Protein AF-A0AAW5ELD8-F1 (afdb_monomer_lite)

Organism: Campylobacter jejuni (NCBI:txid197)

InterPro domains:
  IPR002939 Chaperone DnaJ, C-terminal [PF01556] (87-164)
  IPR008971 HSP40/DnaJ peptide-binding [SSF49493] (78-162)
  IPR036869 Chaperone J-domain superfamily [G3DSA:1.10.287.110] (1-85)
  IPR036869 Chaperone J-domain superfamily [SSF46565] (1-58)

Secondary structure (DSSP, 8-state):
------HHHHHHHHHHHTTTTTS--HHHHHHHSTT--HHHHHHHHS------------------SS------S-----------EEEEEEE-HHHHHH-EEEEEEETTEEEEEEEPTTPPTT-EEEETT-SPBPTTS-B--EEEEEEEPP-SSEEEETTEEEEP-

pLDDT: mean 71.59, std 20.11, range [36.41, 96.38]

Structure (mmCIF, N/CA/C/O backbone):
data_AF-A0AAW5ELD8-F1
#
_entry.id   AF-A0AAW5ELD8-F1
#
loop_
_atom_site.group_PDB
_atom_site.id
_atom_site.type_symbol
_atom_site.label_atom_id
_atom_site.label_alt_id
_atom_site.label_comp_id
_atom_site.label_asym_id
_atom_site.label_entity_id
_atom_site.label_seq_id
_atom_site.pdbx_PDB_ins_code
_atom_site.Cartn_x
_atom_site.Cartn_y
_atom_site.Cartn_z
_atom_site.occupancy
_atom_site.B_iso_or_equiv
_atom_site.auth_seq_id
_atom_site.auth_comp_id
_atom_site.auth_asym_id
_atom_site.auth_atom_id
_atom_site.pdbx_PDB_model_num
ATOM 1 N N . TYR A 1 1 ? 1.688 -47.005 -11.719 1.00 37.34 1 TYR A N 1
ATOM 2 C CA . TYR A 1 1 ? 0.571 -46.419 -10.959 1.00 37.34 1 TYR A CA 1
ATOM 3 C C . TYR A 1 1 ? 1.011 -45.020 -10.556 1.00 37.34 1 TYR A C 1
ATOM 5 O O . TYR A 1 1 ? 1.940 -44.933 -9.777 1.00 37.34 1 TYR A O 1
ATOM 13 N N . GLU A 1 2 ? 0.563 -43.909 -11.127 1.00 43.06 2 GLU A N 1
ATOM 14 C CA . GLU A 1 2 ? -0.499 -43.636 -12.094 1.00 43.06 2 GLU A CA 1
ATOM 15 C C . GLU A 1 2 ? 0.066 -42.698 -13.165 1.00 43.06 2 GLU A C 1
ATOM 17 O O . GLU A 1 2 ? 0.496 -41.580 -12.902 1.00 43.06 2 GLU A O 1
ATOM 22 N N . ILE A 1 3 ? 0.121 -43.230 -14.379 1.00 52.16 3 ILE A N 1
ATOM 23 C CA . ILE A 1 3 ? 0.360 -42.502 -15.614 1.00 52.16 3 ILE A CA 1
ATOM 24 C C . ILE A 1 3 ? -1.041 -42.278 -16.167 1.00 52.16 3 ILE A C 1
ATOM 26 O O . ILE A 1 3 ? -1.590 -43.160 -16.811 1.00 52.16 3 ILE A O 1
ATOM 30 N N . LEU A 1 4 ? -1.649 -41.153 -15.820 1.00 45.94 4 LEU A N 1
ATOM 31 C CA . LEU A 1 4 ? -2.866 -40.591 -16.405 1.00 45.94 4 LEU A CA 1
ATOM 32 C C . LEU A 1 4 ? -2.879 -39.141 -15.893 1.00 45.94 4 LEU A C 1
ATOM 34 O O . LEU A 1 4 ? -2.697 -38.920 -14.706 1.00 45.94 4 LEU A O 1
ATOM 38 N N . SER A 1 5 ? -3.030 -38.081 -16.666 1.00 51.06 5 SER A N 1
ATOM 39 C CA . SER A 1 5 ? -3.348 -37.924 -18.078 1.00 51.06 5 SER A CA 1
ATOM 40 C C . SER A 1 5 ? -3.377 -36.409 -18.276 1.00 51.06 5 SER A C 1
ATOM 42 O O . SER A 1 5 ? -4.426 -35.783 -18.139 1.00 51.06 5 SER A O 1
ATOM 44 N N . ASP A 1 6 ? -2.226 -35.784 -18.523 1.00 53.88 6 ASP A N 1
ATOM 45 C CA . ASP A 1 6 ? -2.216 -34.381 -18.940 1.00 53.88 6 ASP A CA 1
ATOM 46 C C . ASP A 1 6 ? -2.687 -34.331 -20.403 1.00 53.88 6 ASP A C 1
ATOM 48 O O . ASP A 1 6 ? -1.886 -34.209 -21.332 1.00 53.88 6 ASP A O 1
ATOM 52 N N . GLU A 1 7 ? -4.003 -34.433 -20.623 1.00 54.38 7 GLU A N 1
ATOM 53 C CA . GLU A 1 7 ? -4.641 -34.185 -21.927 1.00 54.38 7 GLU A CA 1
ATOM 54 C C . GLU A 1 7 ? -4.185 -32.844 -22.509 1.00 54.38 7 GLU A C 1
ATOM 56 O O . GLU A 1 7 ? -3.997 -32.720 -23.714 1.00 54.38 7 GLU A O 1
ATOM 61 N N . LYS A 1 8 ? -3.894 -31.867 -21.640 1.00 54.66 8 LYS A N 1
ATOM 62 C CA . LYS A 1 8 ? -3.334 -30.570 -22.023 1.00 54.66 8 LYS A CA 1
ATOM 63 C C . LYS A 1 8 ? -1.923 -30.662 -22.600 1.00 54.66 8 LYS A C 1
ATOM 65 O O . LYS A 1 8 ? -1.652 -29.974 -23.573 1.00 54.66 8 LYS A O 1
ATOM 70 N N . LYS A 1 9 ? -1.036 -31.511 -22.065 1.00 59.66 9 LYS A N 1
ATOM 71 C CA . LYS A 1 9 ? 0.330 -31.665 -22.608 1.00 59.66 9 LYS A CA 1
ATOM 72 C C . LYS A 1 9 ? 0.325 -32.363 -23.961 1.00 59.66 9 LYS A C 1
ATOM 74 O O . LYS A 1 9 ? 1.098 -31.979 -24.831 1.00 59.66 9 LYS A O 1
ATOM 79 N N . ARG A 1 10 ? -0.567 -33.340 -24.153 1.00 60.00 10 ARG A N 1
ATOM 80 C CA . ARG A 1 10 ? -0.758 -33.980 -25.460 1.00 60.00 10 ARG A CA 1
ATOM 81 C C . ARG A 1 10 ? -1.364 -33.003 -26.469 1.00 60.00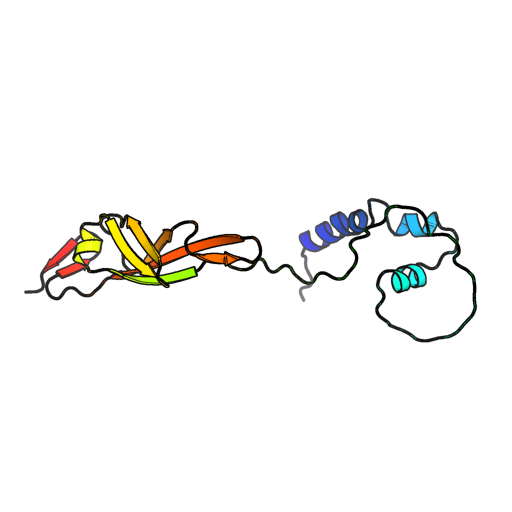 10 ARG A C 1
ATOM 83 O O . ARG A 1 10 ? -0.793 -32.818 -27.532 1.00 60.00 10 ARG A O 1
ATOM 90 N N . ALA A 1 11 ? -2.423 -32.288 -26.088 1.00 62.31 11 ALA A N 1
ATOM 91 C CA . ALA A 1 11 ? -3.049 -31.282 -26.943 1.00 62.31 11 ALA A CA 1
ATOM 92 C C . ALA A 1 11 ? -2.081 -30.152 -27.332 1.00 62.31 11 ALA A C 1
ATOM 94 O O . ALA A 1 11 ? -2.106 -29.683 -28.462 1.00 62.31 11 ALA A O 1
ATOM 95 N N . GLN A 1 12 ? -1.197 -29.734 -26.424 1.00 61.91 12 GLN A N 1
ATOM 96 C CA . GLN A 1 12 ? -0.213 -28.687 -26.691 1.00 61.91 12 GLN A CA 1
ATOM 97 C C . GLN A 1 12 ? 0.940 -29.188 -27.576 1.00 61.91 12 GLN A C 1
ATOM 99 O O . GLN A 1 12 ? 1.413 -28.437 -28.423 1.00 61.91 12 GLN A O 1
ATOM 104 N N . TYR A 1 13 ? 1.352 -30.453 -27.447 1.00 57.69 13 TYR A N 1
ATOM 105 C CA . TYR A 1 13 ? 2.318 -31.071 -28.360 1.00 57.69 13 TYR A CA 1
ATOM 106 C C . TYR A 1 13 ? 1.734 -31.248 -29.769 1.00 57.69 13 TYR A C 1
ATOM 108 O O . TYR A 1 13 ? 2.413 -30.957 -30.747 1.00 57.69 13 TYR A O 1
ATOM 116 N N . ASP A 1 14 ? 0.456 -31.615 -29.874 1.00 60.81 14 ASP A N 1
ATOM 117 C CA . ASP A 1 14 ? -0.237 -31.763 -31.158 1.00 60.81 14 ASP A CA 1
ATOM 118 C C . ASP A 1 14 ? -0.515 -30.390 -31.815 1.00 60.81 14 ASP A C 1
ATOM 120 O O . ASP A 1 14 ? -0.382 -30.230 -33.025 1.00 60.81 14 ASP A O 1
ATOM 124 N N . GLN A 1 15 ? -0.838 -29.358 -31.023 1.00 57.19 15 GLN A N 1
ATOM 125 C CA . GLN A 1 15 ? -1.131 -28.003 -31.515 1.00 57.19 15 GLN A CA 1
ATOM 126 C C . GLN A 1 15 ? 0.133 -27.203 -31.888 1.00 57.19 15 GLN A C 1
ATOM 128 O O . GLN A 1 15 ? 0.106 -26.391 -32.820 1.00 57.19 15 GLN A O 1
ATOM 133 N N . TYR A 1 16 ? 1.242 -27.406 -31.167 1.00 57.03 16 TYR A N 1
ATOM 134 C CA . TYR A 1 16 ? 2.484 -26.647 -31.361 1.00 57.03 16 TYR A CA 1
ATOM 135 C C . TYR A 1 16 ? 3.600 -27.431 -32.059 1.00 57.03 16 TYR A C 1
ATOM 137 O O . TYR A 1 16 ? 4.458 -26.812 -32.681 1.00 57.03 16 TYR A O 1
ATOM 145 N N . GLY A 1 17 ? 3.580 -28.764 -32.037 1.00 59.03 17 GLY A N 1
ATOM 146 C CA . GLY A 1 17 ? 4.588 -29.592 -32.706 1.00 59.03 17 GLY A CA 1
ATOM 147 C C . GLY A 1 17 ? 4.596 -29.412 -34.226 1.00 59.03 17 GLY A C 1
ATOM 148 O O . GLY A 1 17 ? 5.663 -29.279 -34.820 1.00 59.03 17 GLY A O 1
ATOM 149 N N . ASP A 1 18 ? 3.418 -29.313 -34.848 1.00 52.56 18 ASP A N 1
ATOM 150 C CA . ASP A 1 18 ? 3.282 -29.104 -36.299 1.00 52.56 18 ASP A CA 1
ATOM 151 C C . ASP A 1 18 ? 3.442 -27.632 -36.726 1.00 52.56 18 ASP A C 1
ATOM 153 O O . ASP A 1 18 ? 3.842 -27.337 -37.854 1.00 52.56 18 ASP A O 1
ATOM 157 N N . SER A 1 19 ? 3.165 -26.674 -35.834 1.00 53.19 19 SER A N 1
ATOM 158 C CA . SER A 1 19 ? 3.271 -25.240 -36.145 1.00 53.19 19 SER A CA 1
ATOM 159 C C . SER A 1 19 ? 4.665 -24.657 -35.885 1.00 53.19 19 SER A C 1
ATOM 161 O O . SER A 1 19 ? 5.020 -23.641 -36.486 1.00 53.19 19 SER A O 1
ATOM 163 N N . MET A 1 20 ? 5.496 -25.331 -35.082 1.00 55.12 20 MET A N 1
ATOM 164 C CA . MET A 1 20 ? 6.890 -24.945 -34.828 1.00 55.12 20 MET A CA 1
ATOM 165 C C . MET A 1 20 ? 7.780 -24.946 -36.079 1.00 55.12 20 MET A C 1
ATOM 167 O O . MET A 1 20 ? 8.781 -24.233 -36.109 1.00 55.12 20 MET A O 1
ATOM 171 N N . PHE A 1 21 ? 7.392 -25.669 -37.132 1.00 54.44 21 PHE A N 1
ATOM 172 C CA . PHE A 1 21 ? 8.131 -25.753 -38.397 1.00 54.44 21 PHE A CA 1
ATOM 173 C C . PHE A 1 21 ? 7.478 -24.960 -39.540 1.00 54.44 21 PHE A C 1
ATOM 175 O O . PHE A 1 21 ? 7.696 -25.241 -40.715 1.00 54.44 21 PHE A O 1
ATOM 182 N N . GLY A 1 22 ? 6.682 -23.935 -39.213 1.00 56.78 22 GLY A N 1
ATOM 183 C CA . GLY A 1 22 ? 6.108 -23.036 -40.220 1.00 56.78 22 GLY A CA 1
ATOM 184 C C . GLY A 1 22 ? 4.905 -23.618 -40.966 1.00 56.78 22 GLY A C 1
ATOM 185 O O . GLY A 1 22 ? 4.640 -23.222 -42.099 1.00 56.78 22 GLY A O 1
ATOM 186 N N . GLY A 1 23 ? 4.168 -24.544 -40.340 1.00 55.03 23 GLY A N 1
ATOM 187 C CA . GLY A 1 23 ? 2.940 -25.117 -40.903 1.00 55.03 23 GLY A CA 1
ATOM 188 C C . GLY A 1 23 ? 3.168 -26.203 -41.958 1.00 55.03 23 GLY A C 1
ATOM 189 O O . GLY A 1 23 ? 2.234 -26.562 -42.670 1.00 55.03 23 GLY A O 1
ATOM 190 N N . GLN A 1 24 ? 4.389 -26.731 -42.060 1.00 56.56 24 GLN A N 1
ATOM 191 C CA . GLN A 1 24 ? 4.696 -27.939 -42.821 1.00 56.56 24 GLN A CA 1
ATOM 192 C C . GLN A 1 24 ? 5.011 -29.052 -41.822 1.00 56.56 24 GLN A C 1
ATOM 194 O O . GLN A 1 24 ? 6.014 -28.982 -41.112 1.00 56.56 24 GLN A O 1
ATOM 199 N N . SER A 1 25 ? 4.143 -30.062 -41.736 1.00 52.88 25 SER A N 1
ATOM 200 C CA . SER A 1 25 ? 4.363 -31.210 -40.855 1.00 52.88 25 SER A CA 1
ATOM 201 C C . SER A 1 25 ? 5.707 -31.874 -41.166 1.00 52.88 25 SER A C 1
ATOM 203 O O . SER A 1 25 ? 6.053 -32.089 -42.330 1.00 52.88 25 SER A O 1
ATOM 205 N N . PHE A 1 26 ? 6.457 -32.259 -40.128 1.00 54.09 26 PHE A N 1
ATOM 206 C CA . PHE A 1 26 ? 7.777 -32.906 -40.251 1.00 54.09 26 PHE A CA 1
ATOM 207 C C . PHE A 1 26 ? 7.734 -34.175 -41.128 1.00 54.09 26 PHE A C 1
ATOM 209 O O . PHE A 1 26 ? 8.658 -34.478 -41.885 1.00 54.09 26 PHE A O 1
ATOM 216 N N . HIS A 1 27 ? 6.599 -34.878 -41.092 1.00 55.06 27 HIS A N 1
ATOM 217 C CA . HIS A 1 27 ? 6.310 -36.054 -41.917 1.00 55.06 27 HIS A CA 1
ATOM 218 C C . HIS A 1 27 ? 6.135 -35.735 -43.412 1.00 55.06 27 HIS A C 1
ATOM 220 O O . HIS A 1 27 ? 6.401 -36.585 -44.260 1.00 55.06 27 HIS A O 1
ATOM 226 N N . ASP A 1 28 ? 5.702 -34.517 -43.742 1.00 56.56 28 ASP A N 1
ATOM 227 C CA . ASP A 1 28 ? 5.483 -34.049 -45.116 1.00 56.56 28 ASP A CA 1
ATOM 228 C C . ASP A 1 28 ? 6.760 -33.431 -45.708 1.00 56.56 28 ASP A C 1
ATOM 230 O O . ASP A 1 28 ? 7.069 -33.632 -46.883 1.00 56.56 28 ASP A O 1
ATOM 234 N N . PHE A 1 29 ? 7.590 -32.803 -44.865 1.00 59.94 29 PHE A N 1
ATOM 235 C CA . PHE A 1 29 ? 8.956 -32.405 -45.218 1.00 59.94 29 PHE A CA 1
ATOM 236 C C . PHE A 1 29 ? 9.796 -33.627 -45.626 1.00 59.94 29 PHE A C 1
ATOM 238 O O . PHE A 1 29 ? 10.414 -33.627 -46.691 1.00 59.94 29 PHE A O 1
ATOM 245 N N . SER A 1 30 ? 9.724 -34.710 -44.842 1.00 58.09 30 SER A N 1
ATOM 246 C CA . SER A 1 30 ? 10.398 -35.990 -45.114 1.00 58.09 30 SER A CA 1
ATOM 247 C C . SER A 1 30 ? 9.945 -36.668 -46.412 1.00 58.09 30 SER A C 1
ATOM 249 O O . SER A 1 30 ? 10.759 -37.266 -47.116 1.00 58.09 30 SER A O 1
ATOM 251 N N . LYS A 1 31 ? 8.654 -36.577 -46.753 1.00 57.62 31 LYS A N 1
ATOM 252 C CA . LYS A 1 31 ? 8.109 -37.180 -47.978 1.00 57.62 31 LYS A CA 1
ATOM 253 C C . LYS A 1 31 ? 8.406 -36.364 -49.233 1.00 57.62 31 LYS A C 1
ATOM 255 O O . LYS A 1 31 ? 8.583 -36.953 -50.297 1.00 57.62 31 LYS A O 1
ATOM 260 N N . ASN A 1 32 ? 8.456 -35.037 -49.121 1.00 52.22 32 ASN A N 1
ATOM 261 C CA . ASN A 1 32 ? 8.619 -34.139 -50.265 1.00 52.22 32 ASN A CA 1
ATOM 262 C C . ASN A 1 32 ? 10.098 -33.833 -50.594 1.00 52.22 32 ASN A C 1
ATOM 264 O O . ASN A 1 32 ? 10.413 -33.431 -51.712 1.00 52.22 32 ASN A O 1
ATOM 268 N N . THR A 1 33 ? 11.024 -34.074 -49.657 1.00 53.66 33 THR A N 1
ATOM 269 C CA . THR A 1 33 ? 12.481 -34.014 -49.881 1.00 53.66 33 THR A CA 1
ATOM 270 C C . THR A 1 33 ? 13.055 -35.423 -50.031 1.00 53.66 33 THR A C 1
ATOM 272 O O . THR A 1 33 ? 13.700 -35.970 -49.141 1.00 53.66 33 THR A O 1
ATOM 275 N N . GLY A 1 34 ? 12.770 -36.050 -51.176 1.00 48.03 34 GLY A N 1
ATOM 276 C CA . GLY A 1 34 ? 13.184 -37.420 -51.482 1.00 48.03 34 GLY A CA 1
ATOM 277 C C . GLY A 1 34 ? 14.647 -37.709 -51.119 1.00 48.03 34 GLY A C 1
ATOM 278 O O . GLY A 1 34 ? 15.566 -37.210 -51.766 1.00 48.03 34 GLY A O 1
ATOM 279 N N . GLY A 1 35 ? 14.844 -38.543 -50.094 1.00 55.41 35 GLY A N 1
ATOM 280 C CA . GLY A 1 35 ? 16.142 -39.115 -49.728 1.00 55.41 35 GLY A CA 1
ATOM 281 C C . GLY A 1 35 ? 17.080 -38.232 -48.901 1.00 55.41 35 GLY A C 1
ATOM 282 O O . GLY A 1 35 ? 18.245 -38.601 -48.76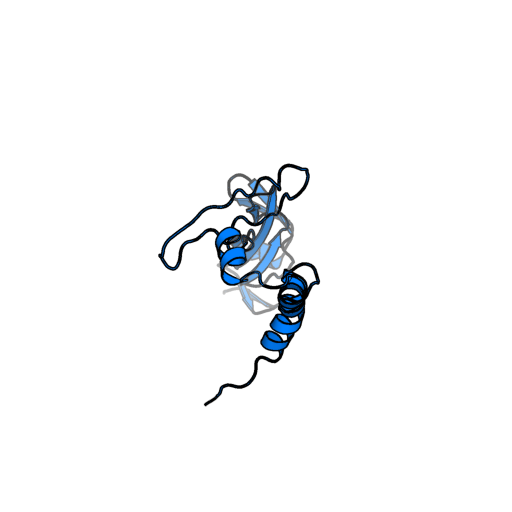6 1.00 55.41 35 GLY A O 1
ATOM 283 N N . VAL A 1 36 ? 16.626 -37.103 -48.344 1.00 56.19 36 VAL A N 1
ATOM 284 C CA . VAL A 1 36 ? 17.473 -36.274 -47.468 1.00 56.19 36 VAL A CA 1
ATOM 285 C C . VAL A 1 36 ? 17.275 -36.682 -46.004 1.00 56.19 36 VAL A C 1
ATOM 287 O O . VAL A 1 36 ? 16.161 -36.642 -45.485 1.00 56.19 36 VAL A O 1
ATOM 290 N N . ASN A 1 37 ? 18.355 -37.106 -45.336 1.00 58.94 37 ASN A N 1
ATOM 291 C CA . ASN A 1 37 ? 18.310 -37.514 -43.933 1.00 58.94 37 ASN A CA 1
ATOM 292 C C . ASN A 1 37 ? 18.056 -36.305 -43.033 1.00 58.94 37 ASN A C 1
ATOM 294 O O . ASN A 1 37 ? 18.846 -35.364 -42.961 1.00 58.94 37 ASN A O 1
ATOM 298 N N . LEU A 1 38 ? 16.947 -36.379 -42.306 1.00 56.72 38 LEU A N 1
ATOM 299 C CA . LEU A 1 38 ? 16.522 -35.372 -41.338 1.00 56.72 38 LEU A CA 1
ATOM 300 C C . LEU A 1 38 ? 17.559 -35.197 -40.219 1.00 56.72 38 LEU A C 1
ATOM 302 O O . LEU A 1 38 ? 17.715 -34.090 -39.711 1.00 56.72 38 LEU A O 1
ATOM 306 N N . ASP A 1 39 ? 18.301 -36.262 -39.895 1.00 54.81 39 ASP A N 1
ATOM 307 C CA . ASP A 1 39 ? 19.371 -36.267 -38.893 1.00 54.81 39 ASP A CA 1
ATOM 308 C C . ASP A 1 39 ? 20.521 -35.303 -39.218 1.00 54.81 39 ASP A C 1
ATOM 310 O O . ASP A 1 39 ? 21.148 -34.779 -38.301 1.00 54.81 39 ASP A O 1
ATOM 314 N N . ASP A 1 40 ? 20.796 -35.045 -40.498 1.00 55.75 40 ASP A N 1
ATOM 315 C CA . ASP A 1 40 ? 21.897 -34.169 -40.918 1.00 55.75 40 ASP A CA 1
ATOM 316 C C . ASP A 1 40 ? 21.442 -32.704 -41.002 1.00 55.75 40 ASP A C 1
ATOM 318 O O . ASP A 1 40 ? 22.157 -31.797 -40.581 1.00 55.75 40 ASP A O 1
ATOM 322 N N . ILE A 1 41 ? 20.191 -32.478 -41.417 1.00 64.69 41 ILE A N 1
ATOM 323 C CA . ILE A 1 41 ? 19.564 -31.148 -41.450 1.00 64.69 41 ILE A CA 1
ATOM 324 C C . ILE A 1 41 ? 19.380 -30.593 -40.028 1.00 64.69 41 ILE A C 1
ATOM 326 O O . ILE A 1 41 ? 19.604 -29.407 -39.782 1.00 64.69 41 ILE A O 1
ATOM 330 N N . LEU A 1 42 ? 18.999 -31.446 -39.071 1.00 61.25 42 LEU A N 1
ATOM 331 C CA . LEU A 1 42 ? 18.845 -31.058 -37.666 1.00 61.25 42 LEU A CA 1
ATOM 332 C C . LEU A 1 42 ? 20.186 -30.743 -36.994 1.00 61.25 42 LEU A C 1
ATOM 334 O O . LEU A 1 42 ? 20.256 -29.793 -36.217 1.00 61.25 42 LEU A O 1
ATOM 338 N N . LYS A 1 43 ? 21.252 -31.492 -37.303 1.00 60.59 43 LYS A N 1
ATOM 339 C CA . LYS A 1 43 ? 22.600 -31.243 -36.758 1.00 60.59 43 LYS A CA 1
ATOM 340 C C . LYS A 1 43 ? 23.194 -29.918 -37.233 1.00 60.59 43 LYS A C 1
ATOM 342 O O . LYS A 1 43 ? 23.840 -29.238 -36.437 1.00 60.59 43 LYS A O 1
ATOM 347 N N . ASP A 1 44 ? 22.943 -29.542 -38.484 1.00 62.94 44 ASP A N 1
ATOM 348 C CA . ASP A 1 44 ? 23.406 -28.270 -39.049 1.00 62.94 44 ASP A CA 1
ATOM 349 C C . ASP A 1 44 ? 22.594 -27.063 -38.536 1.00 62.94 44 ASP A C 1
ATOM 351 O O . ASP A 1 44 ? 23.131 -25.959 -38.428 1.00 62.94 44 ASP A O 1
ATOM 355 N N . LEU A 1 45 ? 21.321 -27.262 -38.162 1.00 57.81 45 LEU A N 1
ATOM 356 C CA . LEU A 1 45 ? 20.446 -26.215 -37.613 1.00 57.81 45 LEU A CA 1
ATOM 357 C C . LEU A 1 45 ? 20.633 -25.998 -36.101 1.00 57.81 45 LEU A C 1
ATOM 359 O O . LEU A 1 45 ? 20.583 -24.869 -35.620 1.00 57.81 45 LEU A O 1
ATOM 363 N N . PHE A 1 46 ? 20.854 -27.073 -35.348 1.00 60.19 46 PHE A N 1
ATOM 364 C CA . PHE A 1 46 ? 20.998 -27.067 -33.890 1.00 60.19 46 PHE A CA 1
ATOM 365 C C . PHE A 1 46 ? 22.462 -27.239 -33.470 1.00 60.19 46 PHE A C 1
ATOM 367 O O . PHE A 1 46 ? 22.746 -27.941 -32.503 1.00 60.19 46 PHE A O 1
ATOM 374 N N . GLY A 1 47 ? 23.380 -26.612 -34.222 1.00 59.41 47 GLY A N 1
ATOM 375 C CA . GLY A 1 47 ? 24.837 -26.683 -34.070 1.00 59.41 47 GLY A CA 1
ATOM 376 C C . GLY A 1 47 ? 25.294 -26.883 -32.622 1.00 59.41 47 GLY A C 1
ATOM 377 O O . GLY A 1 47 ? 25.420 -25.937 -31.847 1.00 59.41 47 GLY A O 1
ATOM 378 N N . GLY A 1 48 ? 25.520 -28.147 -32.268 1.00 53.38 48 GLY A N 1
ATOM 379 C CA . GLY A 1 48 ? 25.669 -28.591 -30.888 1.00 53.38 48 GLY A CA 1
ATOM 380 C C . GLY A 1 48 ? 25.881 -30.096 -30.868 1.00 53.38 48 GLY A C 1
ATOM 381 O O . GLY A 1 48 ? 24.936 -30.873 -30.946 1.00 53.38 48 GLY A O 1
ATOM 382 N N . GLY A 1 49 ? 27.150 -30.499 -30.861 1.00 57.50 49 GLY A N 1
ATOM 383 C CA . GLY A 1 49 ? 27.581 -31.842 -31.223 1.00 57.50 49 GLY A CA 1
ATOM 384 C C . GLY A 1 49 ? 26.960 -32.981 -30.414 1.00 57.50 49 GLY A C 1
ATOM 385 O O . GLY A 1 49 ? 26.965 -32.978 -29.188 1.00 57.50 49 GLY A O 1
ATOM 386 N N . PHE A 1 50 ? 26.552 -34.022 -31.136 1.00 47.72 50 PHE A N 1
ATOM 387 C CA . PHE A 1 50 ? 26.445 -35.380 -30.623 1.00 47.72 50 PHE A CA 1
ATOM 388 C C . PHE A 1 50 ? 26.752 -36.359 -31.767 1.00 47.72 50 PHE A C 1
ATOM 390 O O . PHE A 1 50 ? 26.036 -36.409 -32.764 1.00 47.72 50 PHE A O 1
ATOM 397 N N . GLY A 1 51 ? 27.826 -37.136 -31.613 1.00 42.22 51 GLY A N 1
ATOM 398 C CA . GLY A 1 51 ? 28.108 -38.318 -32.436 1.00 42.22 51 GLY A CA 1
ATOM 399 C C . GLY A 1 51 ? 29.117 -38.098 -33.563 1.00 42.22 51 GLY A C 1
ATOM 400 O O . GLY A 1 51 ? 28.811 -37.499 -34.588 1.00 42.22 51 GLY A O 1
ATOM 401 N N . GLY A 1 52 ? 30.334 -38.610 -33.368 1.00 46.19 52 GLY A N 1
ATOM 402 C CA . GLY A 1 52 ? 31.396 -38.603 -34.370 1.00 46.19 52 GLY A CA 1
ATOM 403 C C . GLY A 1 52 ? 31.196 -39.616 -35.501 1.00 46.19 52 GLY A C 1
ATOM 404 O O . GLY A 1 52 ? 30.504 -40.617 -35.342 1.00 46.19 52 GLY A O 1
ATOM 405 N N . GLY A 1 53 ? 31.881 -39.369 -36.622 1.00 40.81 53 GLY A N 1
ATOM 406 C CA . GLY A 1 53 ? 32.072 -40.354 -37.689 1.00 40.81 53 GLY A CA 1
ATOM 407 C C . GLY A 1 53 ? 32.028 -39.784 -39.110 1.00 40.81 53 GLY A C 1
ATOM 408 O O . GLY A 1 53 ? 30.972 -39.717 -39.713 1.00 40.81 53 GLY A O 1
ATOM 409 N N . SER A 1 54 ? 33.205 -39.449 -39.641 1.00 41.75 54 SER A N 1
ATOM 410 C CA . SER A 1 54 ? 33.654 -39.671 -41.029 1.00 41.75 54 SER A CA 1
ATOM 411 C C . SER A 1 54 ? 32.792 -39.273 -42.254 1.00 41.75 54 SER A C 1
ATOM 413 O O . SER A 1 54 ? 31.913 -40.003 -42.690 1.00 41.75 54 SER A O 1
ATOM 415 N N . SER A 1 55 ? 33.331 -38.271 -42.970 1.00 46.12 55 SER A N 1
ATOM 416 C CA . SER A 1 55 ? 33.670 -38.289 -44.414 1.00 46.12 55 SER A CA 1
ATOM 417 C C . SER A 1 55 ? 32.763 -37.620 -45.464 1.00 46.12 55 SER A C 1
ATOM 419 O O . SER A 1 55 ? 31.601 -37.944 -45.642 1.00 46.12 55 SER A O 1
ATOM 421 N N . ARG A 1 56 ? 33.482 -36.886 -46.337 1.00 40.59 56 ARG A N 1
ATOM 422 C CA . ARG A 1 56 ? 33.281 -36.695 -47.790 1.00 40.59 56 ARG A CA 1
ATOM 423 C C . ARG A 1 56 ? 32.273 -35.633 -48.257 1.00 40.59 56 ARG A C 1
ATOM 425 O O . ARG A 1 56 ? 31.133 -35.904 -48.581 1.00 40.59 56 ARG A O 1
ATOM 432 N N . GLY A 1 57 ? 32.831 -34.434 -48.437 1.00 41.22 57 GLY A N 1
ATOM 433 C CA . GLY A 1 57 ? 32.669 -33.544 -49.589 1.00 41.22 57 GLY A CA 1
ATOM 434 C C . GLY A 1 57 ? 31.346 -33.533 -50.354 1.00 41.22 57 GLY A C 1
ATOM 435 O O . GLY A 1 57 ? 31.078 -34.425 -51.147 1.00 41.22 57 GLY A O 1
ATOM 436 N N . SER A 1 58 ? 30.667 -32.389 -50.312 1.00 39.84 58 SER A N 1
ATOM 437 C CA . SER A 1 58 ? 30.259 -31.665 -51.516 1.00 39.84 58 SER A CA 1
ATOM 438 C C . SER A 1 58 ? 29.817 -30.250 -51.171 1.00 39.84 58 SER A C 1
ATOM 440 O O . SER A 1 58 ? 29.134 -29.983 -50.192 1.00 39.84 58 SER A O 1
ATOM 442 N N . ARG A 1 59 ? 30.291 -29.351 -52.021 1.00 46.78 59 ARG A N 1
ATOM 443 C CA . ARG A 1 59 ? 30.026 -27.921 -52.122 1.00 46.78 59 ARG A CA 1
ATOM 444 C C . ARG A 1 59 ? 28.533 -27.599 -51.963 1.00 46.78 59 ARG A C 1
ATOM 446 O O . ARG A 1 59 ? 27.766 -27.858 -52.883 1.00 46.78 59 ARG A O 1
ATOM 453 N N . PHE A 1 60 ? 28.151 -26.920 -50.883 1.00 38.56 60 PHE A N 1
ATOM 454 C CA . PHE A 1 60 ? 26.901 -26.154 -50.843 1.00 38.56 60 PHE A CA 1
ATOM 455 C C . PHE A 1 60 ? 27.174 -24.709 -51.286 1.00 38.56 60 PHE A C 1
ATOM 457 O O . PHE A 1 60 ? 27.224 -23.766 -50.503 1.00 38.56 60 PHE A O 1
ATOM 464 N N . ASN A 1 61 ? 27.409 -24.544 -52.589 1.00 44.25 61 ASN A N 1
ATOM 465 C CA . ASN A 1 61 ? 27.351 -23.246 -53.253 1.00 44.25 61 ASN A CA 1
ATOM 466 C C . ASN A 1 61 ? 25.876 -22.962 -53.570 1.00 44.25 61 ASN A C 1
ATOM 468 O O . ASN A 1 61 ? 25.399 -23.381 -54.622 1.00 44.25 61 ASN A O 1
ATOM 472 N N . GLY A 1 62 ? 25.135 -22.330 -52.651 1.00 37.56 62 GLY A N 1
ATOM 473 C CA . GLY A 1 62 ? 23.696 -22.138 -52.884 1.00 37.56 62 GLY A CA 1
ATOM 474 C C . GLY A 1 62 ? 22.854 -21.342 -51.887 1.00 37.56 62 GLY A C 1
ATOM 475 O O . GLY A 1 62 ? 21.683 -21.150 -52.173 1.00 37.56 62 GLY A O 1
ATOM 476 N N . PHE A 1 63 ? 23.389 -20.825 -50.776 1.00 40.62 63 PHE A N 1
ATOM 477 C CA . PHE A 1 63 ? 22.630 -19.925 -49.886 1.00 40.62 63 PHE A CA 1
ATOM 478 C C . PHE A 1 63 ? 23.380 -18.612 -49.645 1.00 40.62 63 PHE A C 1
ATOM 480 O O . PHE A 1 63 ? 23.724 -18.228 -48.535 1.00 40.62 63 PHE A O 1
ATOM 487 N N . SER A 1 64 ? 23.645 -17.901 -50.738 1.00 54.91 64 SER A N 1
ATOM 488 C CA . SER A 1 64 ? 23.927 -16.465 -50.720 1.00 54.91 64 SER A CA 1
ATOM 489 C C . SER A 1 64 ? 22.866 -15.782 -51.560 1.00 54.91 64 SER A C 1
ATOM 491 O O . SER A 1 64 ? 23.097 -15.512 -52.732 1.00 54.91 64 SER A O 1
ATOM 493 N N . SER A 1 65 ? 21.683 -15.562 -50.986 1.00 44.72 65 SER A N 1
ATOM 494 C CA . SER A 1 65 ? 20.708 -14.570 -51.454 1.00 44.72 65 SER A CA 1
ATOM 495 C C . SER A 1 65 ? 19.586 -14.412 -50.429 1.00 44.72 65 SER A C 1
ATOM 497 O O . SER A 1 65 ? 18.615 -15.151 -50.436 1.00 44.72 65 SER A O 1
ATOM 499 N N . LYS A 1 66 ? 19.743 -13.379 -49.596 1.00 46.47 66 LYS A N 1
ATOM 500 C CA . LYS A 1 66 ? 18.663 -12.525 -49.086 1.00 46.47 66 LYS A CA 1
ATOM 501 C C . LYS A 1 66 ? 17.574 -13.205 -48.240 1.00 46.47 66 LYS A C 1
ATOM 503 O O . LYS A 1 66 ? 16.584 -13.711 -48.746 1.00 46.47 66 LYS A O 1
ATOM 508 N N . GLY A 1 67 ? 17.697 -13.008 -46.928 1.00 47.97 67 GLY A N 1
ATOM 509 C CA . GLY A 1 67 ? 16.529 -12.950 -46.051 1.00 47.97 67 GLY A CA 1
ATOM 510 C C . GLY A 1 67 ? 16.200 -14.243 -45.329 1.00 47.97 67 GLY A C 1
ATOM 511 O O . GLY A 1 67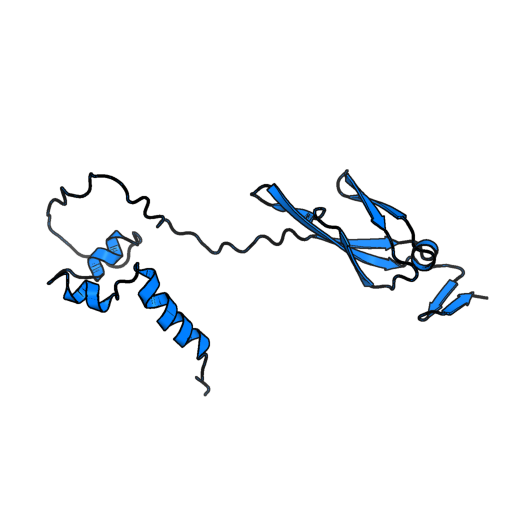 ? 15.109 -14.763 -45.477 1.00 47.97 67 GLY A O 1
ATOM 512 N N . PHE A 1 68 ? 17.105 -14.698 -44.472 1.00 36.41 68 PHE A N 1
ATOM 513 C CA . PHE A 1 68 ? 16.727 -15.512 -43.325 1.00 36.41 68 PHE A CA 1
ATOM 514 C C . PHE A 1 68 ? 17.514 -15.002 -42.123 1.00 36.41 68 PHE A C 1
ATOM 516 O O . PHE A 1 68 ? 18.551 -15.540 -41.749 1.00 36.41 68 PHE A O 1
ATOM 523 N N . ASN A 1 69 ? 17.005 -13.932 -41.505 1.00 43.75 69 ASN A N 1
ATOM 524 C CA . ASN A 1 69 ? 17.226 -13.716 -40.078 1.00 43.75 69 ASN A CA 1
ATOM 525 C C . ASN A 1 69 ? 16.379 -14.761 -39.338 1.00 43.75 69 ASN A C 1
ATOM 527 O O . ASN A 1 69 ? 15.384 -14.438 -38.692 1.00 43.75 69 ASN A O 1
ATOM 531 N N . THR A 1 70 ? 16.718 -16.034 -39.542 1.00 45.78 70 THR A N 1
ATOM 532 C CA . THR A 1 70 ? 16.184 -17.149 -38.778 1.00 45.78 70 THR A CA 1
ATOM 533 C C . THR A 1 70 ? 16.766 -16.973 -37.391 1.00 45.78 70 THR A C 1
ATOM 535 O O . THR A 1 70 ? 17.919 -17.319 -37.144 1.00 45.78 70 THR A O 1
ATOM 538 N N . GLY A 1 71 ? 15.988 -16.311 -36.532 1.00 43.19 71 GLY A N 1
ATOM 539 C CA . GLY A 1 71 ? 16.247 -16.120 -35.112 1.00 43.19 71 GLY A CA 1
ATOM 540 C C . GLY A 1 71 ? 16.273 -17.465 -34.403 1.00 43.19 71 GLY A C 1
ATOM 541 O O . GLY A 1 71 ? 15.332 -17.832 -33.711 1.00 43.19 71 GLY A O 1
ATOM 542 N N . PHE A 1 72 ? 17.354 -18.199 -34.627 1.00 49.38 72 PHE A N 1
ATOM 543 C CA . PHE A 1 72 ? 17.631 -19.509 -34.072 1.00 49.38 72 PHE A CA 1
ATOM 544 C C . PHE A 1 72 ? 19.071 -19.509 -33.550 1.00 49.38 72 PHE A C 1
ATOM 546 O O . PHE A 1 72 ? 19.935 -20.269 -33.964 1.00 49.38 72 PHE A O 1
ATOM 553 N N . GLY A 1 73 ? 19.338 -18.557 -32.658 1.00 40.66 73 GLY A N 1
ATOM 554 C CA . GLY A 1 73 ? 20.326 -18.715 -31.598 1.00 40.66 73 GLY A CA 1
ATOM 555 C C . GLY A 1 73 ? 19.539 -19.021 -30.332 1.00 40.66 73 GLY A C 1
ATOM 556 O O . GLY A 1 73 ? 18.469 -18.450 -30.150 1.00 40.66 73 GLY A O 1
ATOM 557 N N . GLY A 1 74 ? 19.998 -19.952 -29.499 1.00 52.59 74 GLY A N 1
ATOM 558 C CA . GLY A 1 74 ? 19.281 -20.343 -28.288 1.00 52.59 74 GLY A CA 1
ATOM 559 C C . GLY A 1 74 ? 18.860 -19.142 -27.440 1.00 52.59 74 GLY A C 1
ATOM 560 O O . GLY A 1 74 ? 19.666 -18.261 -27.160 1.00 52.59 74 GLY A O 1
ATOM 561 N N . PHE A 1 75 ? 17.607 -19.112 -27.004 1.00 43.22 75 PHE A N 1
ATOM 562 C CA . PHE A 1 75 ? 17.164 -18.144 -26.012 1.00 43.22 75 PHE A CA 1
ATOM 563 C C . PHE A 1 75 ? 16.502 -18.913 -24.886 1.00 43.22 75 PHE A C 1
ATOM 565 O O . PHE A 1 75 ? 15.387 -19.417 -25.007 1.00 43.22 75 PHE A O 1
ATOM 572 N N . GLY A 1 76 ? 17.290 -19.071 -23.821 1.00 44.44 76 GLY A N 1
ATOM 573 C CA . GLY A 1 76 ? 16.850 -19.603 -22.546 1.00 44.44 76 GLY A CA 1
ATOM 574 C C . GLY A 1 76 ? 15.615 -18.873 -22.041 1.00 44.44 76 GLY A C 1
ATOM 575 O O . GLY A 1 76 ? 15.292 -17.780 -22.507 1.00 44.44 76 GLY A O 1
ATOM 576 N N . GLY A 1 77 ? 14.927 -19.520 -21.102 1.00 47.84 77 GLY A N 1
ATOM 577 C CA . GLY A 1 77 ? 13.721 -19.001 -20.478 1.00 47.84 77 GLY A CA 1
ATOM 578 C C . GLY A 1 77 ? 13.835 -17.505 -20.220 1.00 47.84 77 GLY A C 1
ATOM 579 O O . GLY A 1 77 ? 14.639 -17.063 -19.402 1.00 47.84 77 GLY A O 1
ATOM 580 N N . PHE A 1 78 ? 13.028 -16.728 -20.941 1.00 51.47 78 PHE A N 1
ATOM 581 C CA . PHE A 1 78 ? 12.650 -15.404 -20.489 1.00 51.47 78 PHE A CA 1
ATOM 582 C C . PHE A 1 78 ? 11.754 -15.640 -19.276 1.00 51.47 78 PHE A C 1
ATOM 584 O O . PHE A 1 78 ? 10.534 -15.703 -19.382 1.00 51.47 78 PHE A O 1
ATOM 591 N N . GLU A 1 79 ? 12.384 -15.902 -18.136 1.00 62.59 79 GLU A N 1
ATOM 592 C CA . GLU A 1 79 ? 11.752 -15.729 -16.844 1.00 62.59 79 GLU A CA 1
ATOM 593 C C . GLU A 1 79 ? 11.427 -14.234 -16.793 1.00 62.59 79 GLU A C 1
ATOM 595 O O . GLU A 1 79 ? 12.337 -13.399 -16.807 1.00 62.59 79 GLU A O 1
ATOM 600 N N . GLU A 1 80 ? 10.143 -13.887 -16.922 1.00 66.31 80 GLU A N 1
ATOM 601 C CA . GLU A 1 80 ? 9.696 -12.509 -16.732 1.00 66.31 80 GLU A CA 1
ATOM 602 C C . GLU A 1 80 ? 10.283 -12.032 -15.402 1.00 66.31 80 GLU A C 1
ATOM 604 O O . GLU A 1 80 ? 10.031 -12.629 -14.356 1.00 66.31 80 GLU A O 1
ATOM 609 N N . GLU A 1 81 ? 11.142 -11.009 -15.450 1.00 72.88 81 GLU A N 1
ATOM 610 C CA . GLU A 1 81 ? 11.718 -10.448 -14.233 1.00 72.88 81 GLU A CA 1
ATOM 611 C C . GLU A 1 81 ? 10.557 -9.975 -13.347 1.00 72.88 81 GLU A C 1
ATOM 613 O O . GLU A 1 81 ? 9.759 -9.139 -13.772 1.00 72.88 81 GLU A O 1
ATOM 618 N N . ASP A 1 82 ? 10.459 -10.486 -12.116 1.00 86.94 82 ASP A N 1
ATOM 619 C CA . ASP A 1 82 ? 9.519 -9.938 -11.139 1.00 86.94 82 ASP A CA 1
ATOM 620 C C . ASP A 1 82 ? 10.025 -8.563 -10.675 1.00 86.94 82 ASP A C 1
ATOM 622 O O . ASP A 1 82 ? 10.890 -8.413 -9.791 1.00 86.94 82 ASP A O 1
ATOM 626 N N . LEU A 1 83 ? 9.517 -7.544 -11.365 1.00 92.00 83 LEU A N 1
ATOM 627 C CA . LEU A 1 83 ? 9.836 -6.145 -11.126 1.00 92.00 83 LEU A CA 1
ATOM 628 C C . LEU A 1 83 ? 9.071 -5.578 -9.930 1.00 92.00 83 LEU A C 1
ATOM 630 O O . LEU A 1 83 ? 9.432 -4.495 -9.450 1.00 92.00 83 LEU A O 1
ATOM 634 N N . ASP A 1 84 ? 8.054 -6.281 -9.432 1.00 93.06 84 ASP A N 1
ATOM 635 C CA . ASP A 1 84 ? 7.317 -5.832 -8.266 1.00 93.06 84 ASP A CA 1
ATOM 636 C C . ASP A 1 84 ? 8.221 -5.924 -7.031 1.00 93.06 84 ASP A C 1
ATOM 638 O O . ASP A 1 84 ? 9.052 -6.823 -6.848 1.00 93.06 84 ASP A O 1
ATOM 642 N N . SER A 1 85 ? 8.117 -4.921 -6.167 1.00 93.31 85 SER A N 1
ATOM 643 C CA . SER A 1 85 ? 8.836 -4.893 -4.900 1.00 93.31 85 SER A CA 1
ATOM 644 C C . SER A 1 85 ? 7.846 -4.865 -3.754 1.00 93.31 85 SER A C 1
ATOM 646 O O . SER A 1 85 ? 6.847 -4.156 -3.791 1.00 93.31 85 SER A O 1
ATOM 648 N N . THR A 1 86 ? 8.116 -5.647 -2.712 1.00 95.25 86 THR A N 1
ATOM 649 C CA . THR A 1 86 ? 7.321 -5.627 -1.483 1.00 95.25 86 THR A CA 1
ATOM 650 C C . THR A 1 86 ? 8.142 -5.014 -0.361 1.00 95.25 86 THR A C 1
ATOM 652 O O . THR A 1 86 ? 9.282 -5.419 -0.140 1.00 95.25 86 THR A O 1
ATOM 655 N N . ILE A 1 87 ? 7.561 -4.058 0.358 1.00 95.06 87 ILE A N 1
ATOM 656 C CA . ILE A 1 87 ? 8.144 -3.474 1.569 1.00 95.06 87 ILE A CA 1
ATOM 657 C C . ILE A 1 87 ? 7.165 -3.594 2.731 1.00 95.06 87 ILE A C 1
ATOM 659 O O . ILE A 1 87 ? 5.951 -3.569 2.531 1.00 95.06 87 ILE A O 1
ATOM 663 N N . GLU A 1 88 ? 7.686 -3.674 3.950 1.00 95.31 88 GLU A N 1
ATOM 664 C CA . GLU A 1 88 ? 6.880 -3.484 5.154 1.00 95.31 88 GLU A CA 1
ATOM 665 C C . GLU A 1 88 ? 7.021 -2.039 5.629 1.00 95.31 88 GLU A C 1
ATOM 667 O O . GLU A 1 88 ? 8.133 -1.554 5.837 1.00 95.31 88 GLU A O 1
ATOM 672 N N . LEU A 1 89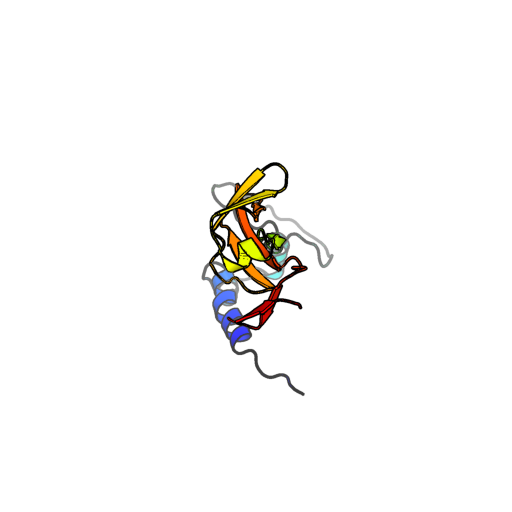 ? 5.897 -1.343 5.786 1.00 93.94 89 LEU A N 1
ATOM 673 C CA . LEU A 1 89 ? 5.871 0.045 6.233 1.00 93.94 89 LEU A CA 1
ATOM 674 C C . LEU A 1 89 ? 5.176 0.135 7.588 1.00 93.94 89 LEU A C 1
ATOM 676 O O . LEU A 1 89 ? 4.005 -0.225 7.716 1.00 93.94 89 LEU A O 1
ATOM 680 N N . SER A 1 90 ? 5.906 0.641 8.583 1.00 93.75 90 SER A N 1
ATOM 681 C CA . SER A 1 90 ? 5.366 0.912 9.913 1.00 93.75 90 SER A CA 1
ATOM 682 C C . SER A 1 90 ? 4.650 2.259 9.915 1.00 93.75 90 SER A C 1
ATOM 684 O O . SER A 1 90 ? 5.292 3.307 9.859 1.00 93.75 90 SER A O 1
ATOM 686 N N . ILE A 1 91 ? 3.321 2.232 9.968 1.00 91.69 91 ILE A N 1
ATOM 687 C CA . ILE A 1 91 ? 2.476 3.428 9.985 1.00 91.69 91 ILE A CA 1
ATOM 688 C C . ILE A 1 91 ? 2.010 3.672 11.429 1.00 91.69 91 ILE A C 1
ATOM 690 O O . ILE A 1 91 ? 1.549 2.729 12.077 1.00 91.69 91 ILE A O 1
ATOM 694 N N . PRO A 1 92 ? 2.095 4.913 11.948 1.00 91.94 92 PRO A N 1
ATOM 695 C CA . PRO A 1 92 ? 1.548 5.249 13.258 1.00 91.94 92 PRO A CA 1
ATOM 696 C C . PRO A 1 92 ? 0.063 4.901 13.355 1.00 91.94 92 PRO A C 1
ATOM 698 O O . PRO A 1 92 ? -0.702 5.167 12.425 1.00 91.94 92 PRO A O 1
ATOM 701 N N . PHE A 1 93 ? -0.348 4.356 14.497 1.00 90.06 93 PHE A N 1
ATOM 702 C CA . PHE A 1 93 ? -1.719 3.907 14.730 1.00 90.06 93 PHE A CA 1
ATOM 703 C C . PHE A 1 93 ? -2.772 4.974 14.386 1.00 90.06 93 PHE A C 1
ATOM 705 O O . PHE A 1 93 ? -3.710 4.709 13.640 1.00 90.06 93 PHE A O 1
ATOM 712 N N . GLU A 1 94 ? -2.567 6.212 14.836 1.00 88.50 94 GLU A N 1
ATOM 713 C CA . GLU A 1 94 ? -3.472 7.340 14.577 1.00 88.50 94 GLU A CA 1
ATOM 714 C C . GLU A 1 94 ? -3.697 7.583 13.077 1.00 88.50 94 GLU A C 1
ATOM 716 O O . GLU A 1 94 ? -4.824 7.801 12.630 1.00 88.50 94 GLU A O 1
ATOM 721 N N . LYS A 1 95 ? -2.630 7.485 12.273 1.00 90.81 95 LYS A N 1
ATOM 722 C CA . LYS A 1 95 ? -2.700 7.645 10.814 1.00 90.81 95 LYS A CA 1
ATOM 723 C C . LYS A 1 95 ? -3.420 6.489 10.139 1.00 90.81 95 LYS A C 1
ATOM 725 O O . LYS A 1 95 ? -4.078 6.712 9.130 1.00 90.81 95 LYS A O 1
ATOM 730 N N . ALA A 1 96 ? -3.313 5.279 10.675 1.00 90.69 96 ALA A N 1
ATOM 731 C CA . ALA A 1 96 ? -4.048 4.135 10.155 1.00 90.69 96 ALA A CA 1
ATOM 732 C C . ALA A 1 96 ? -5.555 4.225 10.442 1.00 90.69 96 ALA A C 1
ATOM 734 O O . ALA A 1 96 ? -6.365 3.841 9.602 1.00 90.69 96 ALA A O 1
ATOM 735 N N . VAL A 1 97 ? -5.934 4.775 11.600 1.00 90.50 97 VAL A N 1
ATOM 736 C CA . VAL A 1 97 ? -7.341 4.996 11.965 1.00 90.50 97 VAL A CA 1
ATOM 737 C C . VAL A 1 97 ? -7.949 6.109 11.113 1.00 90.50 97 VAL A C 1
ATOM 739 O O . VAL A 1 97 ? -8.941 5.885 10.422 1.00 90.50 97 VAL A O 1
ATOM 742 N N . VAL A 1 98 ? -7.330 7.292 11.107 1.00 90.56 98 VAL A N 1
ATOM 743 C CA . VAL A 1 98 ? -7.861 8.478 10.411 1.00 90.56 98 VAL A CA 1
ATOM 744 C C . VAL A 1 98 ? -7.717 8.366 8.887 1.00 90.56 98 VAL A C 1
ATOM 746 O O . VAL A 1 98 ? -8.561 8.855 8.136 1.00 90.56 98 VAL A O 1
ATOM 749 N N . GLY A 1 99 ? -6.651 7.718 8.413 1.00 92.31 99 GLY A N 1
ATOM 750 C CA . GLY A 1 99 ? -6.259 7.699 7.007 1.00 92.31 99 GLY A CA 1
ATOM 751 C C . GLY A 1 99 ? -5.639 9.023 6.544 1.00 92.31 99 GLY A C 1
ATOM 752 O O . GLY A 1 99 ? -5.115 9.819 7.329 1.00 92.31 99 GLY A O 1
ATOM 753 N N . GLY A 1 100 ? -5.687 9.255 5.233 1.00 92.62 100 GLY A N 1
ATOM 754 C CA . GLY A 1 100 ? -5.212 10.487 4.596 1.00 92.62 100 GLY A CA 1
ATOM 755 C C . GLY A 1 100 ? -3.960 10.283 3.747 1.00 92.62 100 GLY A C 1
ATOM 756 O O . GLY A 1 100 ? -3.650 9.170 3.331 1.00 92.62 100 GLY A O 1
ATOM 757 N N . GLU A 1 101 ? -3.253 11.367 3.435 1.00 93.81 101 GLU A N 1
ATOM 758 C CA . GLU A 1 101 ? -1.997 11.281 2.685 1.00 93.81 101 GLU A CA 1
ATOM 759 C C . GLU A 1 101 ? -0.831 10.878 3.589 1.00 93.81 101 GLU A C 1
ATOM 761 O O . GLU A 1 101 ? -0.691 11.358 4.719 1.00 93.81 101 GLU A O 1
ATOM 766 N N . TYR A 1 102 ? 0.029 10.011 3.060 1.00 92.06 102 TYR A N 1
ATOM 767 C CA . TYR A 1 102 ? 1.268 9.599 3.695 1.00 92.06 102 TYR A CA 1
ATOM 768 C C . TYR A 1 102 ? 2.401 9.597 2.681 1.00 92.06 102 TYR A C 1
ATOM 770 O O . TYR A 1 102 ? 2.235 9.222 1.518 1.00 92.06 102 TYR A O 1
ATOM 778 N N . SER A 1 103 ? 3.568 10.038 3.134 1.00 93.19 103 SER A N 1
ATOM 779 C CA . SER A 1 103 ? 4.765 10.107 2.316 1.00 93.19 103 SER A CA 1
ATOM 780 C C . SER A 1 103 ? 5.942 9.517 3.058 1.00 93.19 103 SER A C 1
ATOM 782 O O . SER A 1 103 ? 6.146 9.827 4.230 1.00 93.19 103 SER A O 1
ATOM 784 N N . PHE A 1 104 ? 6.740 8.727 2.360 1.00 93.06 104 PHE A N 1
ATOM 785 C CA . PHE A 1 104 ? 7.980 8.176 2.883 1.00 93.06 104 PHE A CA 1
ATOM 786 C C . PHE A 1 104 ? 9.063 8.243 1.812 1.00 93.06 104 PHE A C 1
ATOM 788 O O . PHE A 1 104 ? 8.769 8.356 0.620 1.00 93.06 104 PHE A O 1
ATOM 795 N N . ASN A 1 105 ? 10.320 8.208 2.241 1.00 93.25 105 ASN A N 1
ATOM 796 C CA . ASN A 1 105 ? 11.446 8.131 1.325 1.00 93.25 105 ASN A CA 1
ATOM 797 C C . ASN A 1 105 ? 11.844 6.667 1.128 1.00 93.25 105 ASN A C 1
ATOM 799 O O . ASN A 1 105 ? 12.024 5.935 2.101 1.00 93.25 105 ASN A O 1
ATOM 803 N N . LEU A 1 106 ? 11.985 6.253 -0.126 1.00 90.50 106 LEU A N 1
ATOM 804 C CA . LEU A 1 106 ? 12.498 4.947 -0.505 1.00 90.50 106 LEU A CA 1
ATOM 805 C C . LEU A 1 106 ? 13.590 5.153 -1.546 1.00 90.50 106 LEU A C 1
ATOM 807 O O . LEU A 1 106 ? 13.323 5.674 -2.624 1.00 90.50 106 LEU A O 1
ATOM 811 N N . GLN A 1 107 ? 14.819 4.745 -1.226 1.00 88.12 107 GLN A N 1
ATOM 812 C CA . GLN A 1 107 ? 15.963 4.838 -2.146 1.00 88.12 107 GLN A CA 1
ATOM 813 C C . GLN A 1 107 ? 16.188 6.261 -2.707 1.00 88.12 107 GLN A C 1
ATOM 815 O O . GLN A 1 107 ? 16.559 6.427 -3.865 1.00 88.12 107 GLN A O 1
ATOM 820 N N . GLY A 1 108 ? 15.943 7.304 -1.905 1.00 89.38 108 GLY A N 1
ATOM 821 C CA . GLY A 1 108 ? 16.091 8.700 -2.330 1.00 89.38 108 GLY A CA 1
ATOM 822 C C . GLY A 1 108 ? 14.873 9.278 -3.060 1.00 89.38 108 GLY A C 1
ATOM 823 O O . GLY A 1 108 ? 14.815 10.488 -3.259 1.00 89.38 108 GLY A O 1
ATOM 824 N N . GLU A 1 109 ? 13.861 8.469 -3.381 1.00 90.56 109 GLU A N 1
ATOM 825 C CA . GLU A 1 109 ? 12.598 8.924 -3.964 1.00 90.56 109 GLU A CA 1
ATOM 826 C C . GLU A 1 109 ? 11.534 9.127 -2.874 1.00 90.56 109 GLU A C 1
ATOM 828 O O . GLU A 1 109 ? 11.251 8.230 -2.079 1.00 90.56 109 GLU A O 1
ATOM 833 N N . THR A 1 110 ? 10.901 10.303 -2.841 1.00 94.44 110 THR A N 1
ATOM 834 C CA . THR A 1 110 ? 9.739 10.544 -1.973 1.00 94.44 110 THR A CA 1
ATOM 835 C C . THR A 1 110 ? 8.486 9.977 -2.628 1.00 94.44 110 THR A C 1
ATOM 837 O O . THR A 1 110 ? 7.975 10.522 -3.607 1.00 94.44 110 THR A O 1
ATOM 840 N N . ILE A 1 111 ? 7.964 8.898 -2.057 1.00 94.56 111 ILE A N 1
ATOM 841 C CA . ILE A 1 111 ? 6.748 8.233 -2.513 1.00 94.56 111 ILE A CA 1
ATOM 842 C C . ILE A 1 111 ? 5.583 8.741 -1.672 1.00 94.56 111 ILE A C 1
ATOM 844 O O . ILE A 1 111 ? 5.602 8.643 -0.447 1.00 94.56 111 ILE A O 1
ATOM 848 N N . LYS A 1 112 ? 4.563 9.284 -2.340 1.00 94.38 112 LYS A N 1
ATOM 849 C CA . LYS A 1 112 ? 3.311 9.733 -1.723 1.00 94.38 112 LYS A CA 1
ATOM 850 C C . LYS A 1 112 ? 2.184 8.785 -2.105 1.00 94.38 112 LYS A C 1
ATOM 852 O O . LYS A 1 112 ? 2.056 8.430 -3.276 1.00 94.38 112 LYS A O 1
ATOM 857 N N . PHE A 1 113 ? 1.363 8.402 -1.137 1.00 93.88 113 PHE A N 1
ATOM 858 C CA . PHE A 1 113 ? 0.173 7.592 -1.370 1.00 93.88 113 PHE A CA 1
ATOM 859 C C . PHE A 1 113 ? -0.926 7.923 -0.357 1.00 93.88 113 PHE A C 1
ATOM 861 O O . PHE A 1 113 ? -0.687 8.565 0.667 1.00 93.88 113 PHE A O 1
ATOM 868 N N . LYS A 1 114 ? -2.151 7.491 -0.660 1.00 93.31 114 LYS A N 1
ATOM 869 C CA . LYS A 1 114 ? -3.307 7.664 0.217 1.00 93.31 114 LYS A CA 1
ATOM 870 C C . LYS A 1 114 ? -3.507 6.404 1.052 1.00 93.31 114 LYS A C 1
ATOM 872 O O . LYS A 1 114 ? -3.677 5.321 0.496 1.00 93.31 114 LYS A O 1
ATOM 877 N N . ILE A 1 115 ? -3.513 6.563 2.369 1.00 93.75 115 ILE A N 1
ATOM 878 C CA . ILE A 1 115 ? -3.915 5.531 3.318 1.00 93.75 115 ILE A CA 1
ATOM 879 C C . ILE A 1 115 ? -5.448 5.584 3.441 1.00 93.75 115 ILE A C 1
ATOM 881 O O . ILE A 1 115 ? -5.991 6.652 3.757 1.00 93.75 115 ILE A O 1
ATOM 885 N N . PRO A 1 116 ? -6.164 4.477 3.176 1.00 92.56 116 PRO A N 1
ATOM 886 C CA . PRO A 1 116 ? -7.591 4.394 3.459 1.00 92.56 116 PRO A CA 1
ATOM 887 C C . PRO A 1 116 ? -7.839 4.467 4.970 1.00 92.56 116 PRO A C 1
ATOM 889 O O . PRO A 1 116 ? -7.033 3.990 5.768 1.00 92.56 116 PRO A O 1
ATOM 892 N N . HIS A 1 117 ? -8.953 5.076 5.365 1.00 90.75 117 HIS A N 1
ATOM 893 C CA . HIS A 1 117 ? -9.350 5.117 6.770 1.00 90.75 117 HIS A CA 1
ATOM 894 C C . HIS A 1 117 ? -9.576 3.693 7.294 1.00 90.75 117 HIS A C 1
ATOM 896 O O . HIS A 1 117 ? -10.148 2.848 6.602 1.00 90.75 117 HIS A O 1
ATOM 902 N N . GLY A 1 118 ? -9.135 3.420 8.517 1.00 88.31 118 GLY A N 1
ATOM 903 C CA . GLY A 1 118 ? -9.324 2.116 9.140 1.00 88.31 118 GLY A CA 1
ATOM 904 C C . GLY A 1 118 ? -8.507 0.977 8.521 1.00 88.31 118 GLY A C 1
ATOM 905 O O . GLY A 1 118 ? -8.886 -0.179 8.718 1.00 88.31 118 GLY A O 1
ATOM 906 N N . ILE A 1 119 ? -7.385 1.259 7.846 1.00 92.25 119 ILE A N 1
ATOM 907 C CA . ILE A 1 119 ? -6.492 0.219 7.303 1.00 92.25 119 ILE A CA 1
ATOM 908 C C . ILE A 1 119 ? -6.087 -0.794 8.384 1.00 92.25 119 ILE A C 1
ATOM 910 O O . ILE A 1 119 ? -5.788 -0.415 9.523 1.00 92.25 119 ILE A O 1
ATOM 914 N N . LYS A 1 120 ? -6.115 -2.089 8.052 1.00 90.88 120 LYS A N 1
ATOM 915 C CA . LYS A 1 120 ? -5.828 -3.170 9.006 1.00 90.88 120 LYS A CA 1
ATOM 916 C C . LYS A 1 120 ? -4.356 -3.582 8.972 1.00 90.88 120 LYS A C 1
ATOM 918 O O . LYS A 1 120 ? -3.615 -3.331 8.019 1.00 90.88 120 LYS A O 1
ATOM 923 N N . GLN A 1 121 ? -3.915 -4.246 10.036 1.00 91.25 121 GLN A N 1
ATOM 924 C CA . GLN A 1 121 ? -2.572 -4.813 10.090 1.00 91.25 121 GLN A CA 1
ATOM 925 C C . GLN A 1 121 ? -2.396 -5.911 9.034 1.00 91.25 121 GLN A C 1
ATOM 927 O O . GLN A 1 121 ? -3.247 -6.781 8.874 1.00 91.25 121 GLN A O 1
ATOM 932 N N . GLY A 1 122 ? -1.270 -5.878 8.320 1.00 91.38 122 GLY A N 1
ATOM 933 C CA . GLY A 1 122 ? -0.947 -6.825 7.254 1.00 91.38 122 GLY A CA 1
ATOM 934 C C . GLY A 1 122 ? -1.604 -6.517 5.907 1.00 91.38 122 GLY A C 1
ATOM 935 O O . GLY A 1 122 ? -1.306 -7.208 4.931 1.00 91.38 122 GLY A O 1
ATOM 936 N N . GLU A 1 123 ? -2.448 -5.486 5.826 1.00 93.75 123 GLU A N 1
ATOM 937 C CA . GLU A 1 123 ? -3.081 -5.068 4.578 1.00 93.75 123 GLU A CA 1
ATOM 938 C C . GLU A 1 123 ? -2.029 -4.598 3.563 1.00 93.75 123 GLU A C 1
ATOM 940 O O . GLU A 1 123 ? -1.006 -4.007 3.923 1.00 93.75 123 GLU A O 1
ATOM 945 N N . LYS A 1 124 ? -2.253 -4.904 2.281 1.00 95.38 124 LYS A N 1
ATOM 946 C CA . LYS A 1 124 ? -1.313 -4.605 1.198 1.00 95.38 124 LYS A CA 1
ATOM 947 C C . LYS A 1 124 ? -1.856 -3.487 0.323 1.00 95.38 124 LYS A C 1
ATOM 949 O O . LYS A 1 124 ? -2.902 -3.636 -0.303 1.00 95.38 124 LYS A O 1
ATOM 954 N N . LEU A 1 125 ? -1.104 -2.401 0.221 1.00 94.62 125 LEU A N 1
ATOM 955 C CA . LEU A 1 125 ? -1.390 -1.290 -0.676 1.00 94.62 125 LEU A CA 1
ATOM 956 C C . LEU A 1 125 ? -0.467 -1.347 -1.887 1.00 94.62 125 LEU A C 1
ATOM 958 O O . LEU A 1 125 ? 0.742 -1.498 -1.744 1.00 94.62 125 LEU A O 1
ATOM 962 N N . ARG A 1 126 ? -1.029 -1.196 -3.085 1.00 95.69 126 ARG A N 1
ATOM 963 C CA . ARG A 1 126 ? -0.263 -1.209 -4.333 1.00 95.69 126 ARG A CA 1
ATOM 964 C C . ARG A 1 126 ? -0.069 0.203 -4.866 1.00 95.69 126 ARG A C 1
ATOM 966 O O . ARG A 1 126 ? -1.042 0.904 -5.138 1.00 95.69 126 ARG A O 1
ATOM 973 N N . ILE A 1 127 ? 1.184 0.587 -5.071 1.00 94.94 127 ILE A N 1
ATOM 974 C CA . ILE A 1 127 ? 1.582 1.866 -5.654 1.00 94.94 127 ILE A CA 1
ATOM 975 C C . ILE A 1 127 ? 2.197 1.585 -7.023 1.00 94.94 127 ILE A C 1
ATOM 977 O O . ILE A 1 127 ? 3.257 0.970 -7.130 1.00 94.94 127 ILE A O 1
ATOM 981 N N . ARG A 1 128 ? 1.509 2.028 -8.078 1.00 93.81 128 ARG A N 1
ATOM 982 C CA . ARG A 1 128 ? 1.887 1.705 -9.458 1.00 93.81 128 ARG A CA 1
ATOM 983 C C . ARG A 1 128 ? 3.202 2.356 -9.872 1.00 93.81 128 ARG A C 1
ATOM 985 O O . ARG A 1 128 ? 3.434 3.515 -9.524 1.00 93.81 128 ARG A O 1
ATOM 992 N N . ASN A 1 129 ? 4.007 1.655 -10.673 1.00 92.50 129 ASN A N 1
ATOM 993 C CA . ASN A 1 129 ? 5.263 2.168 -11.244 1.00 92.50 129 ASN A CA 1
ATOM 994 C C . ASN A 1 129 ? 6.261 2.696 -10.191 1.00 92.50 129 ASN A C 1
ATOM 996 O O . ASN A 1 129 ? 6.979 3.669 -10.441 1.00 92.50 129 ASN A O 1
ATOM 1000 N N . LYS A 1 130 ? 6.273 2.116 -8.986 1.00 93.94 130 LYS A N 1
ATOM 1001 C CA . LYS A 1 130 ? 7.228 2.444 -7.908 1.00 93.94 130 LYS A CA 1
ATOM 1002 C C . LYS A 1 130 ? 8.102 1.257 -7.493 1.00 93.94 130 LYS A C 1
ATOM 1004 O O . LYS A 1 130 ? 8.888 1.383 -6.557 1.00 93.94 130 LYS A O 1
ATOM 1009 N N . GLY A 1 131 ? 7.988 0.142 -8.207 1.00 90.75 131 GLY A N 1
ATOM 1010 C CA . GLY A 1 131 ? 8.805 -1.053 -8.052 1.00 90.75 131 GLY A CA 1
ATOM 1011 C C . GLY A 1 131 ? 10.197 -0.915 -8.668 1.00 90.75 131 GLY A C 1
ATOM 1012 O O . GLY A 1 131 ? 10.702 0.197 -8.871 1.00 90.75 131 GLY A O 1
ATOM 1013 N N . LYS A 1 132 ? 10.822 -2.060 -8.954 1.00 90.75 132 LYS A N 1
ATOM 1014 C CA . LYS A 1 132 ? 12.159 -2.146 -9.554 1.00 90.75 132 LYS A CA 1
ATOM 1015 C C . LYS A 1 132 ? 12.127 -1.714 -11.019 1.00 90.75 132 LYS A C 1
ATOM 1017 O O . LYS A 1 132 ? 11.111 -1.859 -11.698 1.00 90.75 132 LYS A O 1
ATOM 1022 N N . ASN A 1 133 ? 13.263 -1.223 -11.502 1.00 91.06 133 ASN A N 1
ATOM 1023 C CA . ASN A 1 133 ? 13.459 -0.915 -12.914 1.00 91.06 133 ASN A CA 1
ATOM 1024 C C . ASN A 1 133 ? 13.885 -2.190 -13.649 1.00 91.06 133 ASN A C 1
ATOM 1026 O O . ASN A 1 133 ? 14.886 -2.801 -13.280 1.00 91.06 133 ASN A O 1
ATOM 1030 N N . GLY A 1 134 ? 13.135 -2.571 -14.676 1.00 87.19 134 GLY A N 1
ATOM 1031 C CA . GLY A 1 134 ? 13.466 -3.668 -15.575 1.00 87.19 134 GLY A CA 1
ATOM 1032 C C . GLY A 1 134 ? 14.375 -3.232 -16.719 1.00 87.19 134 GLY A C 1
ATOM 1033 O O . GLY A 1 134 ? 14.540 -2.041 -17.006 1.00 87.19 134 GLY A O 1
ATOM 1034 N N . ARG A 1 135 ? 14.938 -4.219 -17.423 1.00 83.94 135 ARG A N 1
ATOM 1035 C CA . ARG A 1 135 ? 15.880 -4.010 -18.542 1.00 83.94 135 ARG A CA 1
ATOM 1036 C C . ARG A 1 135 ? 15.358 -3.132 -19.682 1.00 83.94 135 ARG A C 1
ATOM 1038 O O . ARG A 1 135 ? 16.147 -2.428 -20.303 1.00 83.94 135 ARG A O 1
ATOM 1045 N N . ASN A 1 136 ? 14.051 -3.143 -19.938 1.00 84.44 136 ASN A N 1
ATOM 1046 C CA . ASN A 1 136 ? 13.431 -2.423 -21.057 1.00 84.44 136 ASN A CA 1
ATOM 1047 C C . ASN A 1 136 ? 12.846 -1.057 -20.656 1.00 84.44 136 ASN A C 1
ATOM 1049 O O . ASN A 1 136 ? 12.009 -0.509 -21.369 1.00 84.44 136 ASN A O 1
ATOM 1053 N N . GLY A 1 137 ? 13.234 -0.518 -19.494 1.00 83.69 137 GLY A N 1
ATOM 1054 C CA . GLY A 1 137 ? 12.661 0.723 -18.964 1.00 83.69 137 GLY A CA 1
ATOM 1055 C C . GLY A 1 137 ? 11.248 0.557 -18.393 1.00 83.69 137 GLY A C 1
ATOM 1056 O O . GLY A 1 137 ? 10.619 1.543 -18.012 1.00 83.69 137 GLY A O 1
ATOM 1057 N N . THR A 1 138 ? 10.751 -0.679 -18.305 1.00 88.38 138 THR A N 1
ATOM 1058 C CA . THR A 1 138 ? 9.565 -1.016 -17.521 1.00 88.38 138 THR A CA 1
ATOM 1059 C C . THR A 1 138 ? 9.872 -0.847 -16.038 1.00 88.38 138 THR A C 1
ATOM 1061 O O . THR A 1 138 ? 10.999 -1.062 -15.592 1.00 88.38 138 THR A O 1
ATOM 1064 N N . ARG A 1 139 ? 8.874 -0.449 -15.254 1.00 92.38 139 ARG A N 1
ATOM 1065 C CA . ARG A 1 139 ? 8.989 -0.356 -13.800 1.00 92.38 139 ARG A CA 1
ATOM 1066 C C . ARG A 1 139 ? 7.860 -1.160 -13.180 1.00 92.38 139 ARG A C 1
ATOM 1068 O O . ARG A 1 139 ? 6.725 -1.030 -13.625 1.00 92.38 139 ARG A O 1
ATOM 1075 N N . GLY A 1 140 ? 8.180 -1.987 -12.191 1.00 92.94 140 GLY A N 1
ATOM 1076 C CA . GLY A 1 140 ? 7.168 -2.754 -11.469 1.00 92.94 140 GLY A CA 1
ATOM 1077 C C . GLY A 1 140 ? 6.336 -1.893 -10.521 1.00 92.94 140 GLY A C 1
ATOM 1078 O O . GLY A 1 140 ? 6.516 -0.671 -10.413 1.00 92.94 140 GLY A O 1
ATOM 1079 N N . ASP A 1 141 ? 5.459 -2.544 -9.773 1.00 95.31 141 ASP A N 1
ATOM 1080 C CA . ASP A 1 141 ? 4.654 -1.941 -8.721 1.00 95.31 141 ASP A CA 1
ATOM 1081 C C . ASP A 1 141 ? 5.342 -2.075 -7.349 1.00 95.31 141 ASP A C 1
ATOM 1083 O O . ASP A 1 141 ? 6.121 -2.991 -7.088 1.00 95.31 141 ASP A O 1
ATOM 1087 N N . LEU A 1 142 ? 5.060 -1.135 -6.446 1.00 95.88 142 LEU A N 1
ATOM 1088 C CA . LEU A 1 142 ? 5.468 -1.221 -5.046 1.00 95.88 142 LEU A CA 1
ATOM 1089 C C . LEU A 1 142 ? 4.285 -1.696 -4.207 1.00 95.88 142 LEU A C 1
ATOM 1091 O O . LEU A 1 142 ? 3.259 -1.021 -4.116 1.00 95.88 142 LEU A O 1
ATOM 1095 N N . ILE A 1 143 ? 4.445 -2.842 -3.564 1.00 96.38 143 ILE A N 1
ATOM 1096 C CA . ILE A 1 143 ? 3.485 -3.435 -2.644 1.00 96.38 143 ILE A CA 1
ATOM 1097 C C . ILE A 1 143 ? 3.911 -3.074 -1.221 1.00 96.38 143 ILE A C 1
ATOM 1099 O O . ILE A 1 143 ? 4.911 -3.555 -0.694 1.00 96.38 143 ILE A O 1
ATOM 1103 N N . VAL A 1 144 ? 3.135 -2.213 -0.580 1.00 95.69 144 VAL A N 1
ATOM 1104 C CA . VAL A 1 144 ? 3.344 -1.776 0.796 1.00 95.69 144 VAL A CA 1
ATOM 1105 C C . VAL A 1 144 ? 2.502 -2.647 1.715 1.00 95.69 144 VAL A C 1
ATOM 1107 O O . VAL A 1 144 ? 1.279 -2.535 1.731 1.00 95.69 144 VAL A O 1
ATOM 1110 N N . LYS A 1 145 ? 3.148 -3.512 2.492 1.00 96.31 145 LYS A N 1
ATOM 1111 C CA . LYS A 1 145 ? 2.507 -4.266 3.568 1.00 96.31 145 LYS A CA 1
ATOM 1112 C C . LYS A 1 145 ? 2.491 -3.409 4.828 1.00 96.31 145 LYS A C 1
ATOM 1114 O O . LYS A 1 145 ? 3.539 -3.019 5.342 1.00 96.31 145 LYS A O 1
ATOM 1119 N N . VAL A 1 146 ? 1.298 -3.109 5.318 1.00 95.00 146 VAL A N 1
ATOM 1120 C CA . VAL A 1 146 ? 1.111 -2.221 6.461 1.00 95.00 146 VAL A CA 1
ATOM 1121 C C . VAL A 1 146 ? 1.399 -2.951 7.764 1.00 95.00 146 VAL A C 1
ATOM 1123 O O . VAL A 1 146 ? 0.813 -3.991 8.065 1.00 95.00 146 VAL A O 1
ATOM 1126 N N . LYS A 1 147 ? 2.284 -2.364 8.565 1.00 94.19 147 LYS A N 1
ATOM 1127 C CA . LYS A 1 147 ? 2.493 -2.710 9.966 1.00 94.19 147 LYS A CA 1
ATOM 1128 C C . LYS A 1 147 ? 1.995 -1.542 10.806 1.00 94.19 147 LYS A C 1
ATOM 1130 O O . LYS A 1 147 ? 2.424 -0.409 10.602 1.00 94.19 147 LYS A O 1
ATOM 1135 N N . LEU A 1 148 ? 1.065 -1.804 11.715 1.00 91.50 148 LEU A N 1
ATOM 1136 C CA . LEU A 1 148 ? 0.601 -0.776 12.635 1.00 91.50 148 LEU A CA 1
ATOM 1137 C C . LEU A 1 148 ? 1.647 -0.601 13.733 1.00 91.50 148 LEU A C 1
ATOM 1139 O O . LEU A 1 148 ? 2.126 -1.584 14.299 1.00 91.50 148 LEU A O 1
ATOM 1143 N N . GLY A 1 149 ? 2.032 0.647 13.988 1.00 88.12 149 GLY A N 1
ATOM 1144 C CA . GLY A 1 149 ? 2.784 0.990 15.187 1.00 88.12 149 GLY A CA 1
ATOM 1145 C C . GLY A 1 149 ? 1.932 0.735 16.427 1.00 88.12 149 GLY A C 1
ATOM 1146 O O . GLY A 1 149 ? 0.708 0.872 16.382 1.00 88.12 149 GLY A O 1
ATOM 1147 N N . GLU A 1 150 ? 2.577 0.369 17.529 1.00 85.00 150 GLU A N 1
ATOM 1148 C CA . GLU A 1 150 ? 1.895 0.239 18.812 1.00 85.00 150 GLU A CA 1
ATOM 1149 C C . GLU A 1 150 ? 1.377 1.607 19.268 1.00 85.00 150 GLU A C 1
ATOM 1151 O O . GLU A 1 150 ? 2.020 2.637 19.053 1.00 85.00 150 GLU A O 1
ATOM 1156 N N . SER A 1 151 ? 0.198 1.618 19.886 1.00 83.38 151 SER A N 1
ATOM 1157 C CA . SER A 1 151 ? -0.289 2.777 20.623 1.00 83.38 151 SER A CA 1
ATOM 1158 C C . SER A 1 151 ? -0.202 2.473 22.115 1.00 83.38 151 SER A C 1
ATOM 1160 O O . SER A 1 151 ? -0.641 1.422 22.590 1.00 83.38 151 SER A O 1
ATOM 1162 N N . GLU A 1 152 ? 0.397 3.400 22.858 1.00 83.50 152 GLU A N 1
ATOM 1163 C CA . GLU A 1 152 ? 0.504 3.308 24.317 1.00 83.50 152 GLU A CA 1
ATOM 1164 C C . GLU A 1 152 ? -0.869 3.441 24.983 1.00 83.50 152 GLU A C 1
ATOM 1166 O O . GLU A 1 152 ? -1.130 2.825 26.012 1.00 83.50 152 GLU A O 1
ATOM 1171 N N . ILE A 1 153 ? -1.762 4.201 24.349 1.00 84.62 153 ILE A N 1
ATOM 1172 C CA . ILE A 1 153 ? -3.065 4.583 24.892 1.00 84.62 153 ILE A CA 1
ATOM 1173 C C . ILE A 1 153 ? -4.227 3.806 24.277 1.00 84.62 153 ILE A C 1
ATOM 1175 O O . ILE A 1 153 ? -5.225 3.614 24.961 1.00 84.62 153 ILE A O 1
ATOM 1179 N N . TYR A 1 154 ? -4.112 3.330 23.032 1.00 83.12 154 TYR A N 1
ATOM 1180 C CA . TYR A 1 154 ? -5.210 2.668 22.326 1.00 83.12 154 TYR A CA 1
ATOM 1181 C C . TYR A 1 154 ? -4.873 1.238 21.895 1.00 83.12 154 TYR A C 1
ATOM 1183 O O . TYR A 1 154 ? -3.749 0.909 21.520 1.00 83.12 154 TYR A O 1
ATOM 1191 N N . GLN A 1 155 ? -5.889 0.386 21.893 1.00 83.19 155 GLN A N 1
ATOM 1192 C CA . GLN A 1 155 ? -5.891 -0.932 21.275 1.00 83.19 155 GLN A CA 1
ATOM 1193 C C . GLN A 1 155 ? -7.095 -1.010 20.340 1.00 83.19 155 GLN A C 1
ATOM 1195 O O . GLN A 1 155 ? -8.207 -0.676 20.736 1.00 83.19 155 GLN A O 1
ATOM 1200 N N . ARG A 1 156 ? -6.875 -1.414 19.087 1.00 83.06 156 ARG A N 1
ATOM 1201 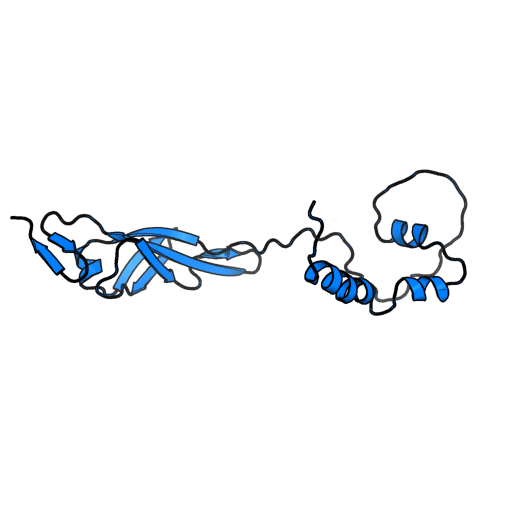C CA . ARG A 1 156 ? -7.957 -1.607 18.116 1.00 83.06 156 ARG A CA 1
ATOM 1202 C C . ARG A 1 156 ? -8.359 -3.069 18.074 1.00 83.06 156 ARG A C 1
ATOM 1204 O O . ARG A 1 156 ? -7.497 -3.914 17.840 1.00 83.06 156 ARG A O 1
ATOM 1211 N N . GLU A 1 157 ? -9.651 -3.330 18.197 1.00 84.00 157 GLU A N 1
ATOM 1212 C CA . GLU A 1 157 ? -10.248 -4.618 17.848 1.00 84.00 157 GLU A CA 1
ATOM 1213 C C . GLU A 1 157 ? -11.314 -4.355 16.789 1.00 84.00 157 GLU A C 1
ATOM 1215 O O . GLU A 1 157 ? -12.289 -3.657 17.034 1.00 84.00 157 GLU A O 1
ATOM 1220 N N . ASP A 1 158 ? -11.071 -4.842 15.572 1.00 81.94 158 ASP A N 1
ATOM 1221 C CA . ASP A 1 158 ? -11.901 -4.572 14.396 1.00 81.94 158 ASP A CA 1
ATOM 1222 C C . ASP A 1 158 ? -12.215 -3.085 14.165 1.00 81.94 158 ASP A C 1
ATOM 1224 O O . ASP A 1 158 ? -11.346 -2.349 13.680 1.00 81.94 158 ASP A O 1
ATOM 1228 N N . ASP A 1 159 ? -13.437 -2.655 14.462 1.00 82.38 159 ASP A N 1
ATOM 1229 C CA . ASP A 1 159 ? -13.906 -1.280 14.274 1.00 82.38 159 ASP A CA 1
ATOM 1230 C C . ASP A 1 159 ? -13.994 -0.504 15.601 1.00 82.38 159 ASP A C 1
ATOM 1232 O O . ASP A 1 159 ? -14.280 0.694 15.595 1.00 82.38 159 ASP A O 1
ATOM 1236 N N . ASP A 1 160 ? -13.652 -1.154 16.716 1.00 82.81 160 ASP A N 1
ATOM 1237 C CA . ASP A 1 160 ? -13.672 -0.592 18.061 1.00 82.81 160 ASP A CA 1
ATOM 1238 C C . ASP A 1 160 ? -12.267 -0.185 18.540 1.00 82.81 160 ASP A C 1
ATOM 1240 O O . ASP A 1 160 ? -11.240 -0.796 18.215 1.00 82.81 160 ASP A O 1
ATOM 1244 N N . LEU A 1 161 ? -12.224 0.884 19.341 1.00 84.06 161 LEU A N 1
ATOM 1245 C CA . LEU A 1 161 ? -11.016 1.424 19.965 1.00 84.06 161 LEU A CA 1
ATOM 1246 C C . LEU A 1 161 ? -11.146 1.361 21.488 1.00 84.06 161 LEU A C 1
ATOM 1248 O O . LEU A 1 161 ? -11.979 2.044 22.080 1.00 84.06 161 LEU A O 1
ATOM 1252 N N . TYR A 1 162 ? -10.272 0.588 22.123 1.00 84.31 162 TYR A N 1
ATOM 1253 C CA . TYR A 1 162 ? -10.163 0.475 23.571 1.00 84.31 162 TYR A CA 1
ATOM 1254 C C . TYR A 1 162 ? -9.043 1.371 24.072 1.00 84.31 162 TYR A C 1
ATOM 1256 O O . TYR A 1 162 ? -7.906 1.268 23.613 1.00 84.31 162 TYR A O 1
ATOM 1264 N N . GLN A 1 163 ? -9.349 2.239 25.031 1.00 84.56 163 GLN A N 1
ATOM 1265 C CA . GLN A 1 163 ? -8.321 2.970 25.755 1.00 84.56 163 GLN A CA 1
ATOM 1266 C C . GLN A 1 163 ? -7.784 2.090 26.888 1.00 84.56 163 GLN A C 1
ATOM 1268 O O . GLN A 1 163 ? -8.564 1.557 27.677 1.00 84.56 163 GLN A O 1
ATOM 1273 N 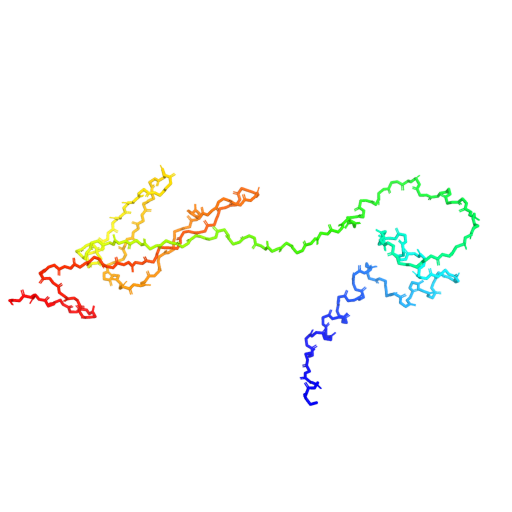N . LYS A 1 164 ? -6.462 1.943 26.979 1.00 80.00 164 LYS A N 1
ATOM 1274 C CA . LYS A 1 164 ? -5.823 1.309 28.138 1.00 80.00 164 LYS A CA 1
ATOM 1275 C C . LYS A 1 164 ? -5.950 2.264 29.329 1.00 80.00 164 LYS A C 1
ATOM 1277 O O . LYS A 1 164 ? -5.541 3.421 29.224 1.00 80.00 164 LYS A O 1
ATOM 1282 N N . VAL A 1 165 ? -6.567 1.790 30.412 1.00 76.19 165 VAL A N 1
ATOM 1283 C CA . VAL A 1 165 ? -6.770 2.526 31.675 1.00 76.19 165 VAL A CA 1
ATOM 1284 C C . VAL A 1 165 ? -5.744 2.073 32.700 1.00 76.19 165 VAL A C 1
ATOM 1286 O O . VAL A 1 165 ? -5.494 0.848 32.757 1.00 76.19 165 VAL A O 1
#

Radius of gyration: 30.61 Å; chains: 1; bounding box: 48×58×85 Å

Foldseek 3Di:
DDDDDPVVVVVCCVVVVCPVVPNQRPVNVPVVPPPDDPVVVCCVLLVDDDDDDDDDDDDPPDPDDDDDPVVPDDDPDPPPPQQEEEDEDEDEQVCQQQWAKDWDDDPNDIDIDTRDHNDDQQDWDKAAQPGHQDPVRGHGIYIYGYHYDDDPQWDDDRNDIDGDD

Sequence (165 aa):
YEILSDEKKRAQYDQYGDSMFGGQSFHDFSKNTGGVNLDDILKDLFGGGFGGGSSRGSRFNGFSSKGFNTGFGGFGGFEEEDLDSTIELSIPFEKAVVGGEYSFNLQGETIKFKIPHGIKQGEKLRIRNKGKNGRNGTRGDLIVKVKLGESEIYQREDDDLYQKV